Protein AF-H1VEK9-F1 (afdb_monomer_lite)

InterPro domains:
  IPR011009 Protein kinase-like domain superfamily [SSF56112] (51-147)

Sequence (166 aa):
MAPRHLPRFLNLILVPYGRSIRSISTLVGQSGRVYTTGVVLQRHREDHNLSVFKAEADHNQFVVKRVPKPFYNMSVRLAAEFAGSPRLRMHVDCNHDESVLVYPYYKCTLLSLIQNDPEFPTLERKKILRHTGEAIQELHSKGCIHIGMFIQPVVATHDGSLTATS

pLDDT: mean 74.48, std 22.81, range [24.97, 97.0]

Foldseek 3Di:
DDDDDDDDPDDDPDFDDDDFDFDWDWDQWPVRWIWTWTGFRAADPPDRLQTWTWTDTPNFIKIKGADPLVLLVVLVVVCVVCPLPLWWFHFPTADNVRSIGMGGDAPDDPVCVCVVCVVPPPVLVVVQVVSVVVSCVVCVVVVHDDPPDRIDTDDDHPVSDSDPPD

Organism: Colletotrichum higginsianum (strain IMI 349063) (NCBI:txid759273)

Radius of gyration: 17.17 Å; chains: 1; bounding box: 49×36×44 Å

Secondary structure (DSSP, 8-state):
------------------------EEEE-TTS-EEEEEEEEE--SS-GGG-EEEEEETTEEEEEEE--HHHHHHHHHHHHHTTT-SSEE--SEEETTTTEEEEE--S--HHHHHHH-TT--HHHHHHHHHHHHHHHHHHHHTT----SSS-EEP---TTS------

Structure (mmCIF, N/CA/C/O backbone):
data_AF-H1VEK9-F1
#
_entry.id   AF-H1VEK9-F1
#
loop_
_atom_site.group_PDB
_atom_site.id
_atom_site.type_symbol
_atom_site.label_atom_id
_atom_site.label_alt_id
_atom_site.label_comp_id
_atom_site.label_asym_id
_atom_site.label_entity_id
_atom_site.label_seq_id
_atom_site.pdbx_PDB_ins_code
_atom_site.Cartn_x
_atom_site.Cartn_y
_atom_site.Cartn_z
_atom_site.occupancy
_atom_site.B_iso_or_equiv
_atom_site.auth_seq_id
_atom_site.auth_comp_id
_atom_site.auth_asym_id
_atom_site.auth_atom_id
_atom_site.pdbx_PDB_model_num
ATOM 1 N N . MET A 1 1 ? 32.204 -0.341 26.691 1.00 35.66 1 MET A N 1
ATOM 2 C CA . MET A 1 1 ? 30.741 -0.301 26.462 1.00 35.66 1 MET A CA 1
ATOM 3 C C . MET A 1 1 ? 30.423 0.964 25.682 1.00 35.66 1 MET A C 1
ATOM 5 O O . MET A 1 1 ? 30.478 2.040 26.255 1.00 35.66 1 MET A O 1
ATOM 9 N N . ALA A 1 2 ? 30.200 0.851 24.373 1.00 29.78 2 ALA A N 1
ATOM 10 C CA . ALA A 1 2 ? 29.877 1.990 23.511 1.00 29.78 2 ALA A CA 1
ATOM 11 C C . ALA A 1 2 ? 28.352 2.070 23.302 1.00 29.78 2 ALA A C 1
ATOM 13 O O . ALA A 1 2 ? 27.719 1.022 23.126 1.00 29.78 2 ALA A O 1
ATOM 14 N N . PRO A 1 3 ? 27.739 3.266 23.330 1.00 33.50 3 PRO A N 1
ATOM 15 C CA . PRO A 1 3 ? 26.306 3.408 23.128 1.00 33.50 3 PRO A CA 1
ATOM 16 C C . PRO A 1 3 ? 25.971 3.185 21.649 1.00 33.50 3 PRO A C 1
ATOM 18 O O . PRO A 1 3 ? 26.558 3.789 20.754 1.00 33.50 3 PRO A O 1
ATOM 21 N N . ARG A 1 4 ? 25.017 2.288 21.390 1.00 33.84 4 ARG A N 1
ATOM 22 C CA . ARG A 1 4 ? 24.477 2.040 20.051 1.00 33.84 4 ARG A CA 1
ATOM 23 C C . ARG A 1 4 ? 23.644 3.249 19.626 1.00 33.84 4 ARG A C 1
ATOM 25 O O . ARG A 1 4 ? 22.545 3.456 20.134 1.00 33.84 4 ARG A O 1
ATOM 32 N N . HIS A 1 5 ? 24.177 4.043 18.702 1.00 31.77 5 HIS A N 1
ATOM 33 C CA . HIS A 1 5 ? 23.431 5.078 17.997 1.00 31.77 5 HIS A CA 1
ATOM 34 C C . HIS A 1 5 ? 22.315 4.435 17.161 1.00 31.77 5 HIS A C 1
ATOM 36 O O . HIS A 1 5 ? 22.571 3.805 16.139 1.00 31.77 5 HIS A O 1
ATOM 42 N N . LEU A 1 6 ? 21.069 4.607 17.600 1.00 30.72 6 LEU A N 1
ATOM 43 C CA . LEU A 1 6 ? 19.894 4.424 16.752 1.00 30.72 6 LEU A CA 1
ATOM 44 C C . LEU A 1 6 ? 19.812 5.596 15.760 1.00 30.72 6 LEU A C 1
ATOM 46 O O . LEU A 1 6 ? 19.913 6.751 16.191 1.00 30.72 6 LEU A O 1
ATOM 50 N N . PRO A 1 7 ? 19.608 5.351 14.455 1.00 29.83 7 PRO A N 1
ATOM 51 C CA . PRO A 1 7 ? 19.417 6.432 13.506 1.00 29.83 7 PRO A CA 1
ATOM 52 C C . PRO A 1 7 ? 18.054 7.089 13.757 1.00 29.83 7 PRO A C 1
ATOM 54 O O . PRO A 1 7 ? 16.998 6.460 13.674 1.00 29.83 7 PRO A O 1
ATOM 57 N N . ARG A 1 8 ? 18.088 8.384 14.083 1.00 28.88 8 ARG A N 1
ATOM 58 C CA . ARG A 1 8 ? 16.913 9.256 14.144 1.00 28.88 8 ARG A CA 1
ATOM 59 C C . ARG A 1 8 ? 16.393 9.481 12.724 1.00 28.88 8 ARG A C 1
ATOM 61 O O . ARG A 1 8 ? 16.875 10.370 12.034 1.00 28.88 8 ARG A O 1
ATOM 68 N N . PHE A 1 9 ? 15.378 8.734 12.308 1.00 28.38 9 PHE A N 1
ATOM 69 C CA . PHE A 1 9 ? 14.579 9.103 11.139 1.00 28.38 9 PHE A CA 1
ATOM 70 C C . PHE A 1 9 ? 13.346 9.886 11.593 1.00 28.38 9 PHE A C 1
ATOM 72 O O . PHE A 1 9 ? 12.237 9.367 11.673 1.00 28.38 9 PHE A O 1
ATOM 79 N N . LEU A 1 10 ? 13.559 11.169 11.903 1.00 28.67 10 LEU A N 1
ATOM 80 C CA . LEU A 1 10 ? 12.497 12.160 11.758 1.00 28.67 10 LEU A CA 1
ATOM 81 C C . LEU A 1 10 ? 12.205 12.292 10.263 1.00 28.67 10 LEU A C 1
ATOM 83 O O . LEU A 1 10 ? 13.116 12.622 9.511 1.00 28.67 10 LEU A O 1
ATOM 87 N N . ASN A 1 11 ? 10.953 12.131 9.842 1.00 25.83 11 ASN A N 1
ATOM 88 C CA . ASN A 1 11 ? 10.399 13.007 8.814 1.00 25.83 11 ASN A CA 1
ATOM 89 C C . ASN A 1 11 ? 8.876 13.090 8.948 1.00 25.83 11 ASN A C 1
ATOM 91 O O . ASN A 1 11 ? 8.144 12.125 8.742 1.00 25.83 11 ASN A O 1
ATOM 95 N N . LEU A 1 12 ? 8.464 14.299 9.330 1.00 29.39 12 LEU A N 1
ATOM 96 C CA . LEU A 1 12 ? 7.116 14.843 9.335 1.00 29.39 12 LEU A CA 1
ATOM 97 C C . LEU A 1 12 ? 6.371 14.533 8.032 1.00 29.39 12 LEU A C 1
ATOM 99 O O . LEU A 1 12 ? 6.887 14.755 6.936 1.00 29.39 12 LEU A O 1
ATOM 103 N N . ILE A 1 13 ? 5.108 14.137 8.177 1.00 31.69 13 ILE A N 1
ATOM 104 C CA . ILE A 1 13 ? 4.101 14.255 7.127 1.00 31.69 13 ILE A CA 1
ATOM 105 C C . ILE A 1 13 ? 3.765 15.745 7.013 1.00 31.69 13 ILE A C 1
ATOM 107 O O . ILE A 1 13 ? 2.988 16.281 7.797 1.00 31.69 13 ILE A O 1
ATOM 111 N N . LEU A 1 14 ? 4.378 16.415 6.044 1.00 27.08 14 LEU A N 1
ATOM 112 C CA . LEU A 1 14 ? 3.887 17.673 5.500 1.00 27.08 14 LEU A CA 1
ATOM 113 C C . LEU A 1 14 ? 3.965 17.537 3.980 1.00 27.08 14 LEU A C 1
ATOM 115 O O . LEU A 1 14 ? 5.047 17.315 3.438 1.00 27.08 14 LEU A O 1
ATOM 119 N N . VAL A 1 15 ? 2.825 17.614 3.297 1.00 31.42 15 VAL A N 1
ATOM 120 C CA . VAL A 1 15 ? 2.769 17.665 1.831 1.00 31.42 15 VAL A CA 1
ATOM 121 C C . VAL A 1 15 ? 2.664 19.140 1.442 1.00 31.42 15 VAL A C 1
ATOM 123 O O . VAL A 1 15 ? 1.565 19.689 1.508 1.00 31.42 15 VAL A O 1
ATOM 126 N N . PRO A 1 16 ? 3.758 19.828 1.068 1.00 31.55 16 PRO A N 1
ATOM 127 C CA . PRO A 1 16 ? 3.630 21.125 0.430 1.00 31.55 16 PRO A CA 1
ATOM 128 C C . PRO A 1 16 ? 3.226 20.927 -1.036 1.00 31.55 16 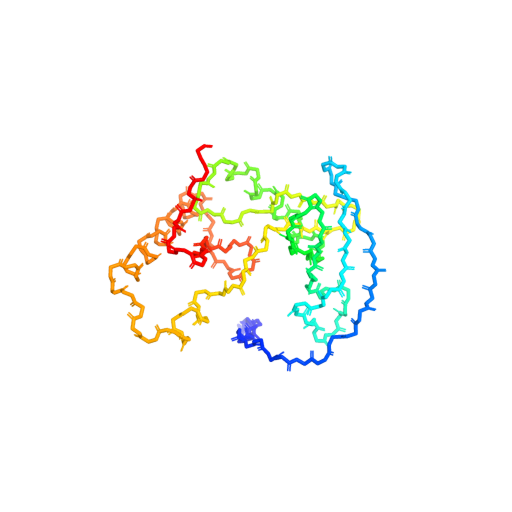PRO A C 1
ATOM 130 O O . PRO A 1 16 ? 3.836 20.152 -1.776 1.00 31.55 16 PRO A O 1
ATOM 133 N N . TYR A 1 17 ? 2.198 21.658 -1.461 1.00 37.75 17 TYR A N 1
ATOM 134 C CA . TYR A 1 17 ? 1.842 21.827 -2.867 1.00 37.75 17 TYR A CA 1
ATOM 135 C C . TYR A 1 17 ? 2.962 22.615 -3.570 1.00 37.75 17 TYR A C 1
ATOM 137 O O . TYR A 1 17 ? 3.122 23.814 -3.355 1.00 37.75 17 TYR A O 1
ATOM 145 N N . GLY A 1 18 ? 3.750 21.941 -4.408 1.00 34.84 18 GLY A N 1
ATOM 146 C CA . GLY A 1 18 ? 4.762 22.548 -5.276 1.00 34.84 18 GLY A CA 1
ATOM 147 C C . GLY A 1 18 ? 4.615 22.040 -6.712 1.00 34.84 18 GLY A C 1
ATOM 148 O O . GLY A 1 18 ? 4.319 20.865 -6.918 1.00 34.84 18 GLY A O 1
ATOM 149 N N . ARG A 1 19 ? 4.787 22.930 -7.704 1.00 39.56 19 ARG A N 1
ATOM 150 C CA . ARG A 1 19 ? 4.629 22.670 -9.154 1.00 39.56 19 ARG A CA 1
ATOM 151 C C . ARG A 1 19 ? 5.227 21.314 -9.577 1.00 39.56 19 ARG A C 1
ATOM 153 O O . ARG A 1 19 ? 6.436 21.104 -9.498 1.00 39.56 19 ARG A O 1
ATOM 160 N N . SER A 1 20 ? 4.366 20.408 -10.050 1.00 46.00 20 SER A N 1
ATOM 161 C CA . SER A 1 20 ? 4.737 19.056 -10.485 1.00 46.00 20 SER A CA 1
ATOM 162 C C . SER A 1 20 ? 5.306 19.073 -11.903 1.00 46.00 20 SER A C 1
ATOM 164 O O . SER A 1 20 ? 4.605 19.423 -12.848 1.00 46.00 20 SER A O 1
ATOM 166 N N . ILE A 1 21 ? 6.552 18.628 -12.065 1.00 48.47 21 ILE A N 1
ATOM 167 C CA . ILE A 1 21 ? 7.097 18.223 -13.366 1.00 48.47 21 ILE A CA 1
ATOM 168 C C . ILE A 1 21 ? 6.461 16.867 -13.694 1.00 48.47 21 ILE A C 1
ATOM 170 O O . ILE A 1 21 ? 6.582 15.932 -12.903 1.00 48.47 21 ILE A O 1
ATOM 174 N N . ARG A 1 22 ? 5.725 16.772 -14.808 1.00 52.09 22 ARG A N 1
ATOM 175 C CA . ARG A 1 22 ? 5.162 15.505 -15.297 1.00 52.09 22 ARG A CA 1
ATOM 176 C C . ARG A 1 22 ? 6.248 14.756 -16.067 1.00 52.09 22 ARG A C 1
ATOM 178 O O . ARG A 1 22 ? 6.600 15.168 -17.164 1.00 52.09 22 ARG A O 1
ATOM 185 N N . SER A 1 23 ? 6.757 13.670 -15.495 1.00 57.75 23 SER A N 1
ATOM 186 C CA . SER A 1 23 ? 7.474 12.635 -16.244 1.00 57.75 23 SER A CA 1
ATOM 187 C C . SER A 1 23 ? 6.536 11.440 -16.339 1.00 57.75 23 SER A C 1
ATOM 189 O O . SER A 1 23 ? 6.089 10.941 -15.305 1.00 57.75 23 SER A O 1
ATOM 191 N N . ILE A 1 24 ? 6.156 11.062 -17.560 1.00 69.50 24 ILE A N 1
ATOM 192 C CA . ILE A 1 24 ? 5.243 9.946 -17.803 1.00 69.50 24 ILE A CA 1
ATOM 193 C C . ILE A 1 24 ? 6.090 8.704 -18.059 1.00 69.50 24 ILE A C 1
ATOM 195 O O . ILE A 1 24 ? 6.839 8.651 -19.029 1.00 69.50 24 ILE A O 1
ATOM 199 N N . SER A 1 25 ? 5.960 7.712 -17.186 1.00 84.75 25 SER A N 1
ATOM 200 C CA . SER A 1 25 ? 6.529 6.373 -17.370 1.00 84.75 25 SER A CA 1
ATOM 201 C C . SER A 1 25 ? 5.469 5.310 -17.122 1.00 84.75 25 SER A C 1
ATOM 203 O O . SER A 1 25 ? 4.482 5.558 -16.427 1.00 84.75 25 SER A O 1
ATOM 205 N N . THR A 1 26 ? 5.664 4.130 -17.698 1.00 91.94 26 THR A N 1
ATOM 206 C CA . THR A 1 26 ? 4.784 2.975 -17.510 1.00 91.94 26 THR A CA 1
ATOM 207 C C . THR A 1 26 ? 5.468 1.918 -16.657 1.00 91.94 26 THR A C 1
ATOM 209 O O . THR A 1 26 ? 6.657 1.665 -16.828 1.00 91.94 26 THR A O 1
ATOM 212 N N . LEU A 1 27 ? 4.706 1.283 -15.773 1.00 93.81 27 LEU A N 1
ATOM 213 C CA . LEU A 1 27 ? 5.121 0.141 -14.963 1.00 93.81 27 LEU A CA 1
ATOM 214 C C . LEU A 1 27 ? 4.153 -1.011 -15.219 1.00 93.81 27 LEU A C 1
ATOM 216 O O . LEU A 1 27 ? 2.944 -0.810 -15.144 1.00 93.81 27 LEU A O 1
ATOM 220 N N . VAL A 1 28 ? 4.666 -2.214 -15.456 1.00 96.62 28 VAL A N 1
ATOM 221 C CA . VAL A 1 28 ? 3.840 -3.428 -15.511 1.00 96.62 28 VAL A CA 1
ATOM 222 C C . VAL A 1 28 ? 3.911 -4.110 -14.151 1.00 96.62 28 VAL A C 1
ATOM 224 O O . VAL A 1 28 ? 5.002 -4.417 -13.670 1.00 96.62 28 VAL A O 1
ATOM 227 N N . GLY A 1 29 ? 2.766 -4.283 -13.497 1.00 96.06 29 GLY A N 1
ATOM 228 C CA . GLY A 1 29 ? 2.679 -5.041 -12.254 1.00 96.06 29 GLY A CA 1
ATOM 229 C C . GLY A 1 29 ? 2.662 -6.549 -12.499 1.00 96.06 29 GLY A C 1
ATOM 230 O O . GLY A 1 29 ? 2.470 -7.017 -13.621 1.00 96.06 29 GLY A O 1
ATOM 231 N N . GLN A 1 30 ? 2.833 -7.327 -11.437 1.00 96.44 30 GLN A N 1
ATOM 232 C CA . GLN A 1 30 ? 2.801 -8.785 -11.455 1.00 96.44 30 GLN A CA 1
ATOM 233 C C . GLN A 1 30 ? 1.422 -9.306 -11.877 1.00 96.44 30 GLN A C 1
ATOM 235 O O . GLN A 1 30 ? 1.331 -10.382 -12.463 1.00 96.44 30 GLN A O 1
ATOM 240 N N . SER A 1 31 ? 0.358 -8.533 -11.644 1.00 95.00 31 SER A N 1
ATOM 241 C CA . SER A 1 31 ? -0.980 -8.832 -12.168 1.00 95.00 31 SER A CA 1
ATOM 242 C C . SER A 1 31 ? -1.100 -8.726 -13.698 1.00 95.00 31 SER A C 1
ATOM 244 O O . SER A 1 31 ? -2.126 -9.104 -14.257 1.00 95.00 31 SER A O 1
ATOM 246 N N . GLY A 1 32 ? -0.089 -8.179 -14.383 1.00 95.94 32 GLY A N 1
ATOM 247 C CA . GLY A 1 32 ? -0.142 -7.808 -15.799 1.00 95.94 32 GLY A CA 1
ATOM 248 C C . GLY A 1 32 ? -0.757 -6.427 -16.051 1.00 95.94 32 GLY A C 1
ATOM 249 O O . GLY A 1 32 ? -0.713 -5.936 -17.179 1.00 95.94 32 GLY A O 1
ATOM 250 N N . ARG A 1 33 ? -1.297 -5.762 -15.018 1.00 97.00 33 ARG A N 1
ATOM 251 C CA . ARG A 1 33 ? -1.829 -4.400 -15.137 1.00 97.00 33 ARG A CA 1
ATOM 252 C C . ARG A 1 33 ? -0.710 -3.409 -15.462 1.00 97.00 33 ARG A C 1
ATOM 254 O O . ARG A 1 33 ? 0.368 -3.443 -14.868 1.00 97.00 33 ARG A O 1
ATOM 261 N N . VAL A 1 34 ? -0.996 -2.485 -16.376 1.00 96.94 34 VAL A N 1
ATOM 262 C CA . VAL A 1 34 ? -0.083 -1.402 -16.758 1.00 96.94 34 VAL A CA 1
ATOM 263 C C . VAL A 1 34 ? -0.472 -0.119 -16.032 1.00 96.94 34 VAL A C 1
ATOM 265 O O . VAL A 1 34 ? -1.589 0.375 -16.168 1.00 96.94 34 VAL A O 1
ATOM 268 N N . TYR A 1 35 ? 0.467 0.440 -15.279 1.00 95.88 35 TYR A N 1
ATOM 269 C CA . TYR A 1 35 ? 0.307 1.660 -14.500 1.00 95.88 35 TYR A CA 1
ATOM 270 C C . TYR A 1 35 ? 1.032 2.818 -15.170 1.00 95.88 35 TYR A C 1
ATOM 272 O O . TYR A 1 35 ? 2.251 2.781 -15.339 1.00 95.88 35 TYR A O 1
ATOM 280 N N . THR A 1 36 ? 0.300 3.881 -15.489 1.00 95.19 36 THR A N 1
ATOM 281 C CA . THR A 1 36 ? 0.888 5.111 -16.030 1.00 95.19 36 THR A CA 1
ATOM 282 C C . THR A 1 36 ? 1.210 6.061 -14.881 1.00 95.19 36 THR A C 1
ATOM 284 O O . THR A 1 36 ? 0.310 6.661 -14.295 1.00 95.19 36 THR A O 1
ATOM 287 N N . THR A 1 37 ? 2.486 6.187 -14.511 1.00 87.12 37 THR A N 1
ATOM 288 C CA . THR A 1 37 ? 2.953 7.124 -13.473 1.00 87.12 37 THR A CA 1
ATOM 289 C C . THR A 1 37 ? 3.069 8.531 -14.051 1.00 87.12 37 THR A C 1
ATOM 291 O O . THR A 1 37 ? 3.606 8.674 -15.146 1.00 87.12 37 THR A O 1
ATOM 294 N N . GLY A 1 38 ? 2.626 9.566 -13.327 1.00 79.00 38 GLY A N 1
ATOM 295 C CA . GLY A 1 38 ? 2.683 10.940 -13.854 1.00 79.00 38 GLY A CA 1
ATOM 296 C C . GLY A 1 38 ? 2.923 12.066 -12.846 1.00 79.00 38 GLY A C 1
ATOM 297 O O . GLY A 1 38 ? 3.515 13.083 -13.208 1.00 79.00 38 GLY A O 1
ATOM 298 N N . VAL A 1 39 ? 2.488 11.926 -11.589 1.00 84.88 39 VAL A N 1
ATOM 299 C CA . VAL A 1 39 ? 2.619 12.987 -10.568 1.00 84.88 39 VAL A CA 1
ATOM 300 C C . VAL A 1 39 ? 3.463 12.487 -9.406 1.00 84.88 39 VAL A C 1
ATOM 302 O O . VAL A 1 39 ? 3.189 11.424 -8.859 1.00 84.88 39 VAL A O 1
ATOM 305 N N . VAL A 1 40 ? 4.465 13.259 -8.987 1.00 87.56 40 VAL A N 1
ATOM 306 C CA . VAL A 1 40 ? 5.250 12.943 -7.785 1.00 87.56 40 VAL A CA 1
ATOM 307 C C . VAL A 1 40 ? 4.452 13.354 -6.548 1.00 87.56 40 VAL A C 1
ATOM 309 O O . VAL A 1 40 ? 4.160 14.534 -6.373 1.00 87.56 40 VAL A O 1
ATOM 312 N N . LEU A 1 41 ? 4.104 12.394 -5.691 1.00 85.06 41 LEU A N 1
ATOM 313 C CA . LEU A 1 41 ? 3.407 12.635 -4.421 1.00 85.06 41 LEU A CA 1
ATOM 314 C C . LEU A 1 41 ? 4.380 13.006 -3.303 1.00 85.06 41 LEU A C 1
ATOM 316 O O . LEU A 1 41 ? 4.076 13.846 -2.462 1.00 85.06 41 LEU A O 1
ATOM 320 N N . GLN A 1 42 ? 5.556 12.381 -3.297 1.00 83.00 42 GLN A N 1
ATOM 321 C CA . GLN A 1 42 ? 6.603 12.655 -2.323 1.00 83.00 42 GLN A CA 1
ATOM 322 C C . GLN A 1 42 ? 7.963 12.462 -2.978 1.00 83.00 42 GLN A C 1
ATOM 324 O O . GLN A 1 42 ? 8.252 11.395 -3.517 1.00 83.00 42 GLN A O 1
ATOM 329 N N . ARG A 1 43 ? 8.816 13.484 -2.902 1.00 84.88 43 ARG A N 1
ATOM 330 C CA . ARG A 1 43 ? 10.210 13.375 -3.334 1.00 84.88 43 ARG A CA 1
ATOM 331 C C . ARG A 1 43 ? 11.039 12.768 -2.218 1.00 84.88 43 ARG A C 1
ATOM 333 O O . ARG A 1 43 ? 10.995 13.243 -1.083 1.00 84.88 43 ARG A O 1
ATOM 340 N N . HIS A 1 44 ? 11.816 11.753 -2.553 1.00 82.81 44 HIS A N 1
ATOM 341 C CA . HIS A 1 44 ? 12.892 11.315 -1.682 1.00 82.81 44 HIS A CA 1
ATOM 342 C C . HIS A 1 44 ? 14.073 12.291 -1.834 1.00 82.81 44 HIS A C 1
ATOM 344 O O . HIS A 1 44 ? 14.364 12.746 -2.943 1.00 82.81 44 HIS A O 1
ATOM 350 N N . ARG A 1 45 ? 14.674 12.699 -0.705 1.00 76.69 45 ARG A N 1
ATOM 351 C CA . ARG A 1 45 ? 15.624 13.830 -0.656 1.00 76.69 45 ARG A CA 1
ATOM 352 C C . ARG A 1 45 ? 16.936 13.548 -1.385 1.00 76.69 45 ARG A C 1
ATOM 354 O O . ARG A 1 45 ? 17.512 14.474 -1.937 1.00 76.69 45 ARG A O 1
ATOM 361 N N . GLU A 1 46 ? 17.384 12.299 -1.356 1.00 83.00 46 GLU A N 1
ATOM 362 C CA . GLU A 1 46 ? 18.707 11.894 -1.843 1.00 83.00 46 GLU A CA 1
ATOM 363 C C . GLU A 1 46 ? 18.579 11.089 -3.138 1.00 83.00 46 GLU A C 1
ATOM 365 O O . GLU A 1 46 ? 19.045 11.510 -4.188 1.00 83.00 46 GLU A O 1
ATOM 370 N N . ASP A 1 47 ? 17.873 9.960 -3.084 1.00 81.56 47 ASP A N 1
ATOM 371 C CA . ASP A 1 47 ? 17.603 9.126 -4.256 1.00 81.56 47 ASP A CA 1
ATOM 372 C C . ASP A 1 47 ? 16.216 9.389 -4.863 1.00 81.56 47 ASP A C 1
ATOM 374 O O . ASP A 1 47 ? 15.202 8.942 -4.329 1.00 81.56 47 ASP A O 1
ATOM 378 N N . HIS A 1 48 ? 16.152 10.075 -6.005 1.00 80.06 48 HIS A N 1
ATOM 379 C CA . HIS A 1 48 ? 14.888 10.347 -6.692 1.00 80.06 48 HIS A CA 1
ATOM 380 C C . HIS A 1 48 ? 14.154 9.091 -7.179 1.00 80.06 48 HIS A C 1
ATOM 382 O O . HIS A 1 48 ? 12.926 9.149 -7.306 1.00 80.06 48 HIS A O 1
ATOM 388 N N . ASN A 1 49 ? 14.843 7.962 -7.379 1.00 81.19 49 ASN A N 1
ATOM 389 C CA . ASN A 1 49 ? 14.211 6.704 -7.781 1.00 81.19 49 ASN A CA 1
ATOM 390 C C . ASN A 1 49 ? 13.321 6.129 -6.675 1.00 81.19 49 ASN A C 1
ATOM 392 O O . ASN A 1 49 ? 12.366 5.422 -6.985 1.00 81.19 49 ASN A O 1
ATOM 396 N N . LEU A 1 50 ? 13.578 6.484 -5.411 1.00 84.94 50 LEU A N 1
ATOM 397 C CA . LEU A 1 50 ? 12.772 6.101 -4.244 1.00 84.94 50 LEU A CA 1
ATOM 398 C C . LEU A 1 50 ? 11.624 7.080 -3.951 1.00 84.94 50 LEU A C 1
ATOM 400 O O . LEU A 1 50 ? 10.978 7.002 -2.902 1.00 84.94 50 LEU A O 1
ATOM 404 N N . SER A 1 51 ? 11.366 8.026 -4.857 1.00 86.88 51 SER A N 1
ATOM 405 C CA . SER A 1 51 ? 10.207 8.911 -4.751 1.00 86.88 51 SER A CA 1
ATOM 406 C C . SER A 1 51 ? 8.898 8.128 -4.884 1.00 86.88 51 SER A C 1
ATOM 408 O O . SER A 1 51 ? 8.834 7.046 -5.469 1.00 86.88 51 SER A O 1
ATOM 410 N N . VAL A 1 52 ? 7.830 8.695 -4.332 1.00 88.94 52 VAL A N 1
ATOM 411 C CA . VAL A 1 52 ? 6.483 8.130 -4.393 1.00 88.94 52 VAL A CA 1
ATOM 412 C C . VAL A 1 52 ? 5.711 8.828 -5.498 1.00 88.94 52 VAL A C 1
ATOM 414 O O . VAL A 1 52 ? 5.631 10.060 -5.524 1.00 88.94 52 VAL A O 1
ATOM 417 N N . PHE A 1 53 ? 5.104 8.045 -6.380 1.00 90.81 53 PHE A N 1
ATOM 418 C CA . PHE A 1 53 ? 4.388 8.543 -7.546 1.00 90.81 53 PHE A CA 1
ATOM 419 C C . PHE A 1 53 ? 2.910 8.183 -7.469 1.00 90.81 53 PHE A C 1
ATOM 421 O O . PHE A 1 53 ? 2.527 7.138 -6.947 1.00 90.81 53 PHE A O 1
ATOM 428 N N . LYS A 1 54 ? 2.074 9.049 -8.028 1.00 92.31 54 LYS A N 1
ATOM 429 C CA . LYS A 1 54 ? 0.701 8.735 -8.388 1.00 92.31 54 LYS A CA 1
ATOM 430 C C . LYS A 1 54 ? 0.692 8.117 -9.779 1.00 92.31 54 LYS A C 1
ATOM 432 O O . LYS A 1 54 ? 1.345 8.641 -10.691 1.00 92.31 54 LYS A O 1
ATOM 437 N N . ALA A 1 55 ? -0.071 7.045 -9.927 1.00 94.06 55 ALA A N 1
ATOM 438 C CA . ALA A 1 55 ? -0.295 6.372 -11.193 1.00 94.06 55 ALA A CA 1
ATOM 439 C C . ALA A 1 55 ? -1.783 6.150 -11.459 1.00 94.06 55 ALA A C 1
ATOM 441 O O . ALA A 1 55 ? -2.602 6.209 -10.540 1.00 94.06 55 ALA A O 1
ATOM 442 N N . GLU A 1 56 ? -2.111 5.882 -12.716 1.00 95.81 56 GLU A N 1
ATOM 443 C CA . GLU A 1 56 ? -3.463 5.560 -13.168 1.00 95.81 56 GLU A CA 1
ATOM 444 C C . GLU A 1 56 ? -3.456 4.249 -13.957 1.00 95.81 56 GLU A C 1
ATOM 446 O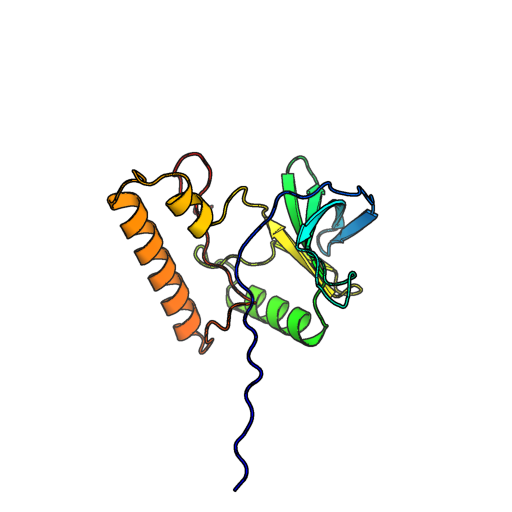 O . GLU A 1 56 ? -2.518 3.981 -14.715 1.00 95.81 56 GLU A O 1
ATOM 451 N N . ALA A 1 57 ? -4.483 3.429 -13.742 1.00 95.81 57 ALA A N 1
ATOM 452 C CA . ALA A 1 57 ? -4.747 2.194 -14.476 1.00 95.81 57 ALA A CA 1
ATOM 453 C C . ALA A 1 57 ? -6.234 1.840 -14.337 1.00 95.81 57 ALA A C 1
ATOM 455 O O . ALA A 1 57 ? -6.798 2.031 -13.262 1.00 95.81 57 ALA A O 1
ATOM 456 N N . ASP A 1 58 ? -6.880 1.345 -15.394 1.00 93.12 58 ASP A N 1
ATOM 457 C CA . ASP A 1 58 ? -8.297 0.936 -15.374 1.00 93.12 58 ASP A CA 1
ATOM 458 C C . ASP A 1 58 ? -9.237 1.994 -14.754 1.00 93.12 58 ASP A C 1
ATOM 460 O O . ASP A 1 58 ? -10.088 1.680 -13.924 1.00 93.12 58 ASP A O 1
ATOM 464 N N . HIS A 1 59 ? -9.025 3.276 -15.084 1.00 91.88 59 HIS A N 1
ATOM 465 C CA . HIS A 1 59 ? -9.736 4.439 -14.515 1.00 91.88 59 HIS A CA 1
ATOM 466 C C . HIS A 1 59 ? -9.610 4.627 -12.990 1.00 91.88 59 HIS A C 1
ATOM 468 O O . HIS A 1 59 ? -10.246 5.509 -12.413 1.00 91.88 59 HIS A O 1
ATOM 474 N N . ASN A 1 60 ? -8.750 3.849 -12.337 1.00 94.00 60 ASN A N 1
ATOM 475 C CA . ASN A 1 60 ? -8.459 3.921 -10.915 1.00 94.00 60 ASN A CA 1
ATOM 476 C C . ASN A 1 60 ? -7.101 4.581 -10.661 1.00 94.00 60 ASN A C 1
ATOM 478 O O . ASN A 1 60 ? -6.199 4.572 -11.502 1.00 94.00 60 ASN A O 1
ATOM 482 N N . GLN A 1 61 ? -6.953 5.159 -9.468 1.00 93.56 61 GLN A N 1
ATOM 483 C CA . GLN A 1 61 ? -5.735 5.849 -9.052 1.00 93.56 61 GLN A CA 1
ATOM 484 C C . GLN A 1 61 ? -4.953 5.012 -8.043 1.00 93.56 61 GLN A C 1
ATOM 486 O O . GLN A 1 61 ? -5.513 4.431 -7.111 1.00 93.56 61 GLN A O 1
ATOM 491 N N . PHE A 1 62 ? -3.635 5.012 -8.203 1.00 94.12 62 PHE A N 1
ATOM 492 C CA . PHE A 1 62 ? -2.713 4.206 -7.417 1.00 94.12 62 PHE A CA 1
ATOM 493 C C . PHE A 1 62 ? -1.524 5.026 -6.926 1.00 94.12 62 PHE A C 1
ATOM 495 O O . PHE A 1 62 ? -1.194 6.091 -7.454 1.00 94.12 62 PHE A O 1
ATOM 502 N N . VAL A 1 63 ? -0.870 4.497 -5.900 1.00 92.69 63 VAL A N 1
ATOM 503 C CA . VAL A 1 63 ? 0.431 4.939 -5.415 1.00 92.69 63 VAL A CA 1
ATOM 504 C C . VAL A 1 63 ? 1.462 3.906 -5.833 1.00 92.69 63 VAL A C 1
ATOM 506 O O . VAL A 1 63 ? 1.343 2.740 -5.469 1.00 92.69 63 VAL A O 1
ATOM 509 N N . VAL A 1 64 ? 2.484 4.352 -6.549 1.00 92.94 64 VAL A N 1
ATOM 510 C CA . VAL A 1 64 ? 3.638 3.552 -6.951 1.00 92.94 64 VAL A CA 1
ATOM 511 C C . VAL A 1 64 ? 4.821 3.958 -6.084 1.00 92.94 64 VAL A C 1
ATOM 513 O O . VAL A 1 64 ? 5.194 5.134 -6.031 1.00 92.94 64 VAL A O 1
ATOM 516 N N . LYS A 1 65 ? 5.402 2.981 -5.387 1.00 91.56 65 LYS A N 1
ATOM 517 C CA . LYS A 1 65 ? 6.538 3.188 -4.489 1.00 91.56 65 LYS A CA 1
ATOM 518 C C . LYS A 1 65 ? 7.636 2.177 -4.797 1.00 91.56 65 LYS A C 1
ATOM 520 O O . LYS A 1 65 ? 7.457 0.983 -4.562 1.00 91.56 65 LYS A O 1
ATOM 525 N N . ARG A 1 66 ? 8.783 2.663 -5.270 1.00 91.56 66 ARG A N 1
ATOM 526 C CA . ARG A 1 66 ? 10.026 1.880 -5.301 1.00 91.56 66 ARG A CA 1
ATOM 527 C C . ARG A 1 66 ? 10.629 1.841 -3.907 1.00 91.56 66 ARG A C 1
ATOM 529 O O . ARG A 1 66 ? 10.627 2.847 -3.195 1.00 91.56 66 ARG A O 1
ATOM 536 N N . VAL A 1 67 ? 11.122 0.677 -3.506 1.00 88.19 67 VAL A N 1
ATOM 537 C CA . VAL A 1 67 ? 11.778 0.485 -2.211 1.00 88.19 67 VAL A CA 1
ATOM 538 C C . VAL A 1 67 ? 13.036 -0.367 -2.377 1.00 88.19 67 VAL A C 1
ATOM 540 O O . VAL A 1 67 ? 13.087 -1.209 -3.271 1.00 88.19 67 VAL A O 1
ATOM 543 N N . PRO A 1 68 ? 14.045 -0.213 -1.504 1.00 89.38 68 PRO A N 1
ATOM 544 C CA . PRO A 1 68 ? 15.176 -1.135 -1.479 1.00 89.38 68 PRO A CA 1
ATOM 545 C C . PRO A 1 68 ? 14.728 -2.599 -1.337 1.00 89.38 68 PRO A C 1
ATOM 547 O O . PRO A 1 68 ? 13.783 -2.901 -0.601 1.00 89.38 68 PRO A O 1
ATOM 550 N N . LYS A 1 69 ? 15.442 -3.523 -1.994 1.00 90.06 69 LYS A N 1
ATOM 551 C CA . LYS A 1 69 ? 15.063 -4.947 -2.085 1.00 90.06 69 LYS A CA 1
ATOM 552 C C . LYS A 1 69 ? 14.738 -5.621 -0.738 1.00 90.06 69 LYS A C 1
ATOM 554 O O . LYS A 1 69 ? 13.747 -6.350 -0.688 1.00 90.06 69 LYS A O 1
ATOM 559 N N . PRO A 1 70 ? 15.469 -5.379 0.373 1.00 88.88 70 PRO A N 1
ATOM 560 C CA . PRO A 1 70 ? 15.107 -5.968 1.666 1.00 88.88 70 PRO A CA 1
ATOM 561 C C . PRO A 1 70 ? 13.703 -5.565 2.138 1.00 88.88 70 PRO A C 1
ATOM 563 O O . PRO A 1 70 ? 12.958 -6.393 2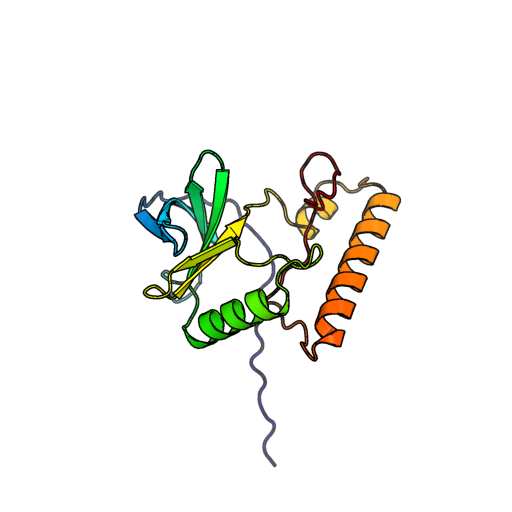.662 1.00 88.88 70 PRO A O 1
ATOM 566 N N . PHE A 1 71 ? 13.311 -4.312 1.897 1.00 86.31 71 PHE A N 1
ATOM 567 C CA . PHE A 1 71 ? 11.988 -3.796 2.245 1.00 86.31 71 PHE A CA 1
ATOM 568 C C . PHE A 1 71 ? 10.898 -4.314 1.312 1.00 86.31 71 PHE A C 1
ATOM 570 O O . PHE A 1 71 ? 9.794 -4.604 1.775 1.00 86.31 71 PHE A O 1
ATOM 577 N N . TYR A 1 72 ? 11.211 -4.478 0.024 1.00 90.19 72 TYR A N 1
ATOM 578 C CA . TYR A 1 72 ? 10.321 -5.134 -0.931 1.00 90.19 72 TYR A CA 1
ATOM 579 C C . TYR A 1 72 ? 10.001 -6.562 -0.476 1.00 90.19 72 TYR A C 1
ATOM 581 O O . TYR A 1 72 ? 8.839 -6.898 -0.259 1.00 90.19 72 TYR A O 1
ATOM 589 N N . ASN A 1 73 ? 11.038 -7.372 -0.234 1.00 91.06 73 ASN A N 1
ATOM 590 C CA . ASN A 1 73 ? 10.891 -8.767 0.182 1.00 91.06 73 ASN A CA 1
ATOM 591 C C . ASN A 1 73 ? 10.099 -8.886 1.492 1.00 91.06 73 ASN A C 1
ATOM 593 O O . ASN A 1 73 ? 9.234 -9.751 1.615 1.00 91.06 73 ASN A O 1
ATOM 597 N N . MET A 1 74 ? 10.363 -8.001 2.460 1.00 87.06 74 MET A N 1
ATOM 598 C CA . MET A 1 74 ? 9.598 -7.953 3.707 1.00 87.06 74 MET A CA 1
ATOM 599 C C . MET A 1 74 ? 8.120 -7.632 3.453 1.00 87.06 74 MET A C 1
ATOM 601 O O . MET A 1 74 ? 7.248 -8.308 3.986 1.00 87.06 74 MET A O 1
ATOM 605 N N . SER A 1 75 ? 7.833 -6.637 2.613 1.00 87.56 75 SER A N 1
ATOM 606 C CA . SER A 1 75 ? 6.460 -6.208 2.321 1.00 87.56 75 SER A CA 1
ATOM 607 C C . SER A 1 75 ? 5.657 -7.291 1.601 1.00 87.56 75 SER A C 1
ATOM 609 O O . SER A 1 75 ? 4.496 -7.501 1.938 1.00 87.56 75 SER A O 1
ATOM 611 N N . VAL A 1 76 ? 6.270 -8.009 0.653 1.00 91.44 76 VAL A N 1
ATOM 612 C CA . VAL A 1 76 ? 5.648 -9.158 -0.031 1.00 91.44 76 VAL A CA 1
ATOM 613 C C . VAL A 1 76 ? 5.328 -10.282 0.956 1.00 91.44 76 VAL A C 1
ATOM 615 O O . VAL A 1 76 ? 4.217 -10.804 0.947 1.00 91.44 76 VAL A O 1
ATOM 618 N N . ARG A 1 77 ? 6.260 -10.616 1.861 1.00 90.06 77 ARG A N 1
ATOM 619 C CA . ARG A 1 77 ? 6.022 -11.626 2.907 1.00 90.06 77 ARG A CA 1
ATOM 620 C C . ARG A 1 77 ? 4.869 -11.238 3.833 1.00 90.06 77 ARG A C 1
ATOM 622 O O . ARG A 1 77 ? 4.007 -12.068 4.096 1.00 90.06 77 ARG A O 1
ATOM 629 N N . LEU A 1 78 ? 4.833 -9.982 4.282 1.00 86.31 78 LEU A N 1
ATOM 630 C CA . LEU A 1 78 ? 3.759 -9.477 5.140 1.00 86.31 78 LEU A CA 1
ATOM 631 C C . LEU A 1 78 ? 2.406 -9.498 4.419 1.00 86.31 78 LEU A C 1
ATOM 633 O O . LEU A 1 78 ? 1.414 -9.915 5.002 1.00 86.31 78 LEU A O 1
ATOM 637 N N . ALA A 1 79 ? 2.347 -9.110 3.144 1.00 88.75 79 ALA A N 1
ATOM 638 C CA . ALA A 1 79 ? 1.093 -9.167 2.394 1.00 88.75 79 ALA A CA 1
ATOM 639 C C . ALA A 1 79 ? 0.539 -10.596 2.277 1.00 88.75 79 ALA A C 1
ATOM 641 O O . ALA A 1 79 ? -0.671 -10.776 2.356 1.00 88.75 79 ALA A O 1
ATOM 642 N N . ALA A 1 80 ? 1.408 -11.605 2.151 1.00 89.94 80 ALA A N 1
ATOM 643 C CA . ALA A 1 80 ? 0.990 -13.005 2.182 1.00 89.94 80 ALA A CA 1
ATOM 644 C C . ALA A 1 80 ? 0.505 -1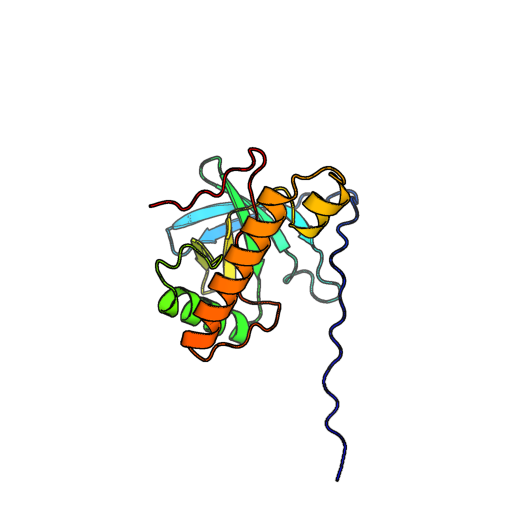3.441 3.578 1.00 89.94 80 ALA A C 1
ATOM 646 O O . ALA A 1 80 ? -0.504 -14.129 3.694 1.00 89.94 80 ALA A O 1
ATOM 647 N N . GLU A 1 81 ? 1.195 -13.024 4.641 1.00 88.00 81 GLU A N 1
ATOM 648 C CA . GLU A 1 81 ? 0.846 -13.377 6.024 1.00 88.00 81 GLU A CA 1
ATOM 649 C C . GLU A 1 81 ? -0.489 -12.774 6.490 1.00 88.00 81 GLU A C 1
ATOM 651 O O . GLU A 1 81 ? -1.222 -13.396 7.260 1.00 88.00 81 GLU A O 1
ATOM 656 N N . PHE A 1 82 ? -0.813 -11.580 5.997 1.00 86.62 82 PHE A N 1
ATOM 657 C CA . PHE A 1 82 ? -2.047 -10.854 6.297 1.00 86.62 82 PHE A CA 1
ATOM 658 C C . PHE A 1 82 ? -3.024 -10.842 5.114 1.00 86.62 82 PHE A C 1
ATOM 660 O O . PHE A 1 82 ? -3.863 -9.942 5.008 1.00 86.62 82 PHE A O 1
ATOM 667 N N . ALA A 1 83 ? -2.917 -11.812 4.204 1.00 86.25 83 ALA A N 1
ATOM 668 C CA . ALA A 1 83 ? -3.844 -11.934 3.088 1.00 86.25 83 ALA A CA 1
ATOM 669 C C . ALA A 1 83 ? -5.289 -12.024 3.612 1.00 86.25 83 ALA A C 1
ATOM 671 O O . ALA A 1 83 ? -5.595 -12.827 4.491 1.00 86.25 83 ALA A O 1
ATOM 672 N N . GLY A 1 84 ? -6.172 -11.167 3.093 1.00 83.06 84 GLY A N 1
ATOM 673 C CA . GLY A 1 84 ? -7.572 -11.087 3.527 1.00 83.06 84 GLY A CA 1
ATOM 674 C C . GLY A 1 84 ? -7.823 -10.242 4.781 1.00 83.06 84 GLY A C 1
ATOM 675 O O . GLY A 1 84 ? -8.971 -10.127 5.202 1.00 83.06 84 GLY A O 1
ATOM 676 N N . SER A 1 85 ? -6.800 -9.616 5.373 1.00 84.12 85 SER A N 1
ATOM 677 C CA . SER A 1 85 ? -7.016 -8.649 6.453 1.00 84.12 85 SER A CA 1
ATOM 678 C C . SER A 1 85 ? -7.780 -7.421 5.938 1.00 84.12 85 SER A C 1
ATOM 680 O O . SER A 1 85 ? -7.263 -6.710 5.072 1.00 84.12 85 SER A O 1
ATOM 682 N N . PRO A 1 86 ? -8.960 -7.084 6.494 1.00 82.62 86 PRO A N 1
ATOM 683 C CA . PRO A 1 86 ? -9.682 -5.874 6.106 1.00 82.62 86 PRO A CA 1
ATOM 684 C C . PRO A 1 86 ? -9.120 -4.614 6.787 1.00 82.62 86 PRO A C 1
ATOM 686 O O . PRO A 1 86 ? -9.564 -3.503 6.506 1.00 82.62 86 PRO A O 1
ATOM 689 N N . ARG A 1 87 ? -8.178 -4.770 7.730 1.00 82.88 87 ARG A N 1
ATOM 690 C CA . ARG A 1 87 ? -7.716 -3.689 8.617 1.00 82.88 87 ARG A CA 1
ATOM 691 C C . ARG A 1 87 ? -6.386 -3.081 8.187 1.00 82.88 87 ARG A C 1
ATOM 693 O O . ARG A 1 87 ? -6.078 -1.944 8.554 1.00 82.88 87 ARG A O 1
ATOM 700 N N . LEU A 1 88 ? -5.593 -3.830 7.425 1.00 82.56 88 LEU A N 1
ATOM 701 C CA . LEU A 1 88 ? -4.240 -3.453 7.037 1.00 82.56 88 LEU A CA 1
ATOM 702 C C . LEU A 1 88 ? -4.201 -3.081 5.559 1.00 82.56 88 LEU A C 1
ATOM 704 O O . LEU A 1 88 ? -4.626 -3.840 4.692 1.00 82.56 88 LEU A O 1
ATOM 708 N N . ARG A 1 89 ? -3.640 -1.911 5.248 1.00 83.56 89 ARG A N 1
ATOM 709 C CA . ARG A 1 89 ? -3.421 -1.514 3.859 1.00 83.56 89 ARG A CA 1
ATOM 710 C C . ARG A 1 89 ? -2.213 -2.257 3.294 1.00 83.56 89 ARG A C 1
ATOM 712 O O . ARG A 1 89 ? -1.072 -1.843 3.508 1.00 83.56 89 ARG A O 1
ATOM 719 N N . MET A 1 90 ? -2.482 -3.308 2.531 1.00 86.06 90 MET A N 1
ATOM 720 C CA . MET A 1 90 ? -1.475 -4.018 1.745 1.00 86.06 90 MET A CA 1
ATOM 721 C C . MET A 1 90 ? -1.347 -3.437 0.336 1.00 86.06 90 MET A C 1
ATOM 723 O O . MET A 1 90 ? -2.200 -2.677 -0.134 1.00 86.06 90 MET A O 1
ATOM 727 N N . HIS A 1 91 ? -0.231 -3.750 -0.322 1.00 90.81 91 HIS A N 1
ATOM 728 C CA . HIS A 1 91 ? -0.096 -3.475 -1.746 1.00 90.81 91 HIS A CA 1
ATOM 729 C C . HIS A 1 91 ? -1.047 -4.403 -2.511 1.00 90.81 91 HI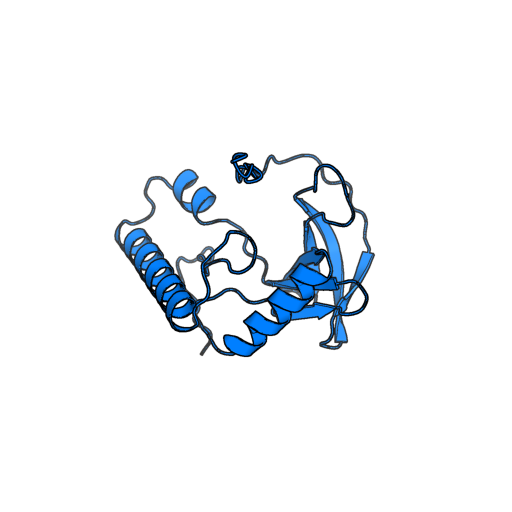S A C 1
ATOM 731 O O . HIS A 1 91 ? -1.234 -5.554 -2.128 1.00 90.81 91 HIS A O 1
ATOM 737 N N . VAL A 1 92 ? -1.668 -3.880 -3.564 1.00 92.62 92 VAL A N 1
ATOM 738 C CA . VAL A 1 92 ? -2.606 -4.618 -4.429 1.00 92.62 92 VAL A CA 1
ATOM 739 C C . VAL A 1 92 ? -1.921 -5.206 -5.656 1.00 92.62 92 VAL A C 1
ATOM 741 O O . VAL A 1 92 ? -2.505 -6.029 -6.348 1.00 92.62 92 VAL A O 1
ATOM 744 N N . ASP A 1 93 ? -0.699 -4.757 -5.932 1.00 95.62 93 ASP A N 1
ATOM 745 C CA . ASP A 1 93 ? 0.168 -5.289 -6.974 1.00 95.62 93 ASP A CA 1
ATOM 746 C C . ASP A 1 93 ? 1.627 -4.944 -6.643 1.00 95.62 93 ASP A C 1
ATOM 748 O O . ASP A 1 93 ? 1.914 -4.121 -5.761 1.00 95.62 93 ASP A O 1
ATOM 752 N N . CYS A 1 94 ? 2.562 -5.562 -7.344 1.00 95.81 94 CYS A N 1
ATOM 753 C CA . CYS A 1 94 ? 3.990 -5.348 -7.172 1.00 95.81 94 CYS A CA 1
ATOM 754 C C . CYS A 1 94 ? 4.746 -5.600 -8.482 1.00 95.81 94 CYS A C 1
ATOM 756 O O . CYS A 1 94 ? 4.210 -6.181 -9.412 1.00 95.81 94 CYS A O 1
ATOM 758 N N . ASN A 1 95 ? 5.996 -5.155 -8.579 1.00 96.12 95 ASN A N 1
ATOM 759 C CA . ASN A 1 95 ? 6.907 -5.555 -9.652 1.00 96.12 95 ASN A CA 1
ATOM 760 C C . ASN A 1 95 ? 8.215 -6.019 -9.008 1.00 96.12 95 ASN A C 1
ATOM 762 O O . ASN A 1 95 ? 8.879 -5.254 -8.299 1.00 96.12 95 ASN A O 1
ATOM 766 N N . HIS A 1 96 ? 8.551 -7.289 -9.233 1.00 93.94 96 HIS A N 1
ATOM 767 C CA . HIS A 1 96 ? 9.697 -7.928 -8.599 1.00 93.94 96 HIS A CA 1
ATOM 768 C C . HIS A 1 96 ? 11.032 -7.369 -9.090 1.00 93.94 96 HIS A C 1
ATOM 770 O O . HIS A 1 96 ? 11.936 -7.152 -8.273 1.00 93.94 96 HIS A O 1
ATOM 776 N N . ASP A 1 97 ? 11.144 -7.140 -10.394 1.00 93.31 97 ASP A N 1
ATOM 777 C CA . ASP A 1 97 ? 12.385 -6.750 -11.061 1.00 93.31 97 ASP A CA 1
ATOM 778 C C . ASP A 1 97 ? 12.809 -5.346 -10.624 1.00 93.31 97 ASP A C 1
ATOM 780 O O . ASP A 1 97 ? 13.962 -5.111 -10.268 1.00 93.31 97 ASP A O 1
ATOM 784 N N . GLU A 1 98 ? 11.841 -4.437 -10.519 1.00 92.19 98 GLU A N 1
ATOM 785 C CA . GLU A 1 98 ? 12.059 -3.046 -10.125 1.00 92.19 98 GLU A CA 1
ATOM 786 C C . GLU A 1 98 ? 11.885 -2.790 -8.617 1.00 92.19 98 GLU A C 1
ATOM 788 O O . GLU A 1 98 ? 12.052 -1.659 -8.157 1.00 92.19 98 GLU A O 1
ATOM 793 N N . SER A 1 99 ? 11.553 -3.817 -7.822 1.00 94.38 99 SER A N 1
ATOM 794 C CA . SER A 1 99 ? 11.258 -3.695 -6.380 1.00 94.38 99 SER A CA 1
ATOM 795 C C . SER A 1 99 ? 10.191 -2.633 -6.072 1.00 94.38 99 SER A C 1
ATOM 797 O O . SER A 1 99 ? 10.347 -1.779 -5.190 1.00 94.38 99 SER A O 1
ATOM 799 N N . VAL A 1 100 ? 9.088 -2.682 -6.820 1.00 94.56 100 VAL A N 1
ATOM 800 C CA . VAL A 1 100 ? 7.984 -1.720 -6.727 1.00 94.56 100 VAL A CA 1
ATOM 801 C C . VAL A 1 100 ? 6.791 -2.325 -6.007 1.00 94.56 100 VAL A C 1
ATOM 803 O O . VAL A 1 100 ? 6.387 -3.448 -6.289 1.00 94.56 100 VAL A O 1
ATOM 806 N N . LEU A 1 101 ? 6.167 -1.539 -5.136 1.00 94.50 101 LEU A N 1
ATOM 807 C CA . LEU A 1 101 ? 4.898 -1.858 -4.489 1.00 94.50 101 LEU A CA 1
ATOM 808 C C . LEU A 1 101 ? 3.825 -0.869 -4.954 1.00 94.50 101 LEU A C 1
ATOM 810 O O . LEU A 1 101 ? 4.068 0.345 -4.992 1.00 94.50 101 LEU A O 1
ATOM 814 N N . VAL A 1 102 ? 2.640 -1.382 -5.283 1.00 94.75 102 VAL A N 1
ATOM 815 C CA . VAL A 1 102 ? 1.504 -0.586 -5.755 1.00 94.75 102 VAL A CA 1
ATOM 816 C C . VAL A 1 102 ? 0.370 -0.632 -4.741 1.00 94.75 102 VAL A C 1
ATOM 818 O O . VAL A 1 102 ? -0.108 -1.699 -4.372 1.00 94.75 102 VAL A O 1
ATOM 821 N N . TYR A 1 103 ? -0.106 0.532 -4.309 1.00 92.81 103 TYR A N 1
ATOM 822 C CA . TYR A 1 103 ? -1.192 0.657 -3.335 1.00 92.81 103 TYR A CA 1
ATOM 823 C C . TYR A 1 103 ? -2.380 1.421 -3.932 1.00 92.81 103 TYR A C 1
ATOM 825 O O . TYR A 1 103 ? -2.167 2.302 -4.767 1.00 92.81 103 TYR A O 1
ATOM 833 N N . PRO A 1 104 ? -3.618 1.186 -3.462 1.00 91.19 104 PRO A N 1
ATOM 834 C CA . PRO A 1 104 ? -4.751 2.057 -3.774 1.00 91.19 104 PRO A CA 1
ATOM 835 C C . PRO A 1 104 ? -4.437 3.502 -3.377 1.00 91.19 104 PRO A C 1
ATOM 837 O O . PRO A 1 104 ? -3.823 3.722 -2.330 1.00 91.19 104 PRO A O 1
ATOM 840 N N . TYR A 1 105 ? -4.817 4.491 -4.184 1.00 89.44 105 TYR A N 1
ATOM 841 C CA . TYR A 1 105 ? -4.635 5.900 -3.830 1.00 89.44 105 TYR A CA 1
ATOM 842 C C . TYR A 1 105 ? -5.784 6.410 -2.953 1.00 89.44 105 TYR A C 1
ATOM 844 O O . TYR A 1 105 ? -6.950 6.278 -3.309 1.00 89.44 105 TYR A O 1
ATOM 852 N N . TYR A 1 106 ? -5.441 7.071 -1.845 1.00 84.81 106 TYR A N 1
ATOM 853 C CA . TYR A 1 106 ? -6.385 7.819 -1.013 1.00 84.81 106 TYR A CA 1
ATOM 854 C C . TYR A 1 106 ? -6.090 9.313 -1.139 1.00 84.81 106 TYR A C 1
ATOM 856 O O . TYR A 1 106 ? -4.928 9.723 -1.149 1.00 84.81 106 TYR A O 1
ATOM 864 N N . LYS A 1 107 ? -7.144 10.130 -1.245 1.00 80.94 107 LYS A N 1
ATOM 865 C CA . LYS A 1 107 ? -7.025 11.581 -1.472 1.00 80.94 107 LYS A CA 1
ATOM 866 C C . LYS A 1 107 ? -6.418 12.325 -0.282 1.00 80.94 107 LYS A C 1
ATOM 868 O O . LYS A 1 107 ? -5.740 13.328 -0.482 1.00 80.94 107 LYS A O 1
ATOM 873 N N . CYS A 1 108 ? -6.669 11.853 0.935 1.00 75.69 108 CYS A N 1
ATOM 874 C CA . CYS A 1 108 ? -6.232 12.497 2.165 1.00 75.69 108 CYS A CA 1
ATOM 875 C C . CYS A 1 108 ? -5.641 11.481 3.151 1.00 75.69 108 CYS A C 1
ATOM 877 O O . CYS A 1 108 ? -5.873 10.277 3.076 1.00 75.69 108 CYS A O 1
ATOM 879 N N . THR A 1 109 ? -4.836 11.997 4.073 1.00 76.88 109 THR A N 1
ATOM 880 C CA . THR A 1 109 ? -4.359 11.278 5.261 1.00 76.88 109 THR A CA 1
ATOM 881 C C . THR A 1 109 ? -5.274 11.571 6.450 1.00 76.88 109 THR A C 1
ATOM 883 O O . THR A 1 109 ? -5.959 12.597 6.458 1.00 76.88 109 THR A O 1
ATOM 886 N N . LEU A 1 110 ? -5.225 10.738 7.495 1.00 77.12 110 LEU A N 1
ATOM 887 C CA . LEU A 1 110 ? -5.975 10.987 8.736 1.00 77.12 110 LEU A CA 1
ATOM 888 C C . LEU A 1 110 ? -5.634 12.349 9.343 1.00 77.12 110 LEU A C 1
ATOM 890 O O . LEU A 1 110 ? -6.522 13.086 9.758 1.00 77.12 110 LEU A O 1
ATOM 894 N N . LEU A 1 111 ? -4.345 12.694 9.351 1.00 76.31 111 LEU A N 1
ATOM 895 C CA . LEU A 1 111 ? -3.881 13.975 9.867 1.00 76.31 111 LEU A CA 1
ATOM 896 C C . LEU A 1 111 ? -4.496 15.137 9.082 1.00 76.31 111 LEU A C 1
ATOM 898 O O . LEU A 1 111 ? -5.063 16.039 9.687 1.00 76.31 111 LEU A O 1
ATOM 902 N N . SER A 1 112 ? -4.450 15.082 7.747 1.00 77.19 112 SER A N 1
ATOM 903 C CA . SER A 1 112 ? -5.059 16.127 6.915 1.00 77.19 112 SER A CA 1
ATOM 904 C C . SER A 1 112 ? -6.581 16.179 7.045 1.00 77.19 112 SER A C 1
ATOM 906 O O . SER A 1 112 ? -7.146 17.257 6.938 1.00 77.19 112 SER A O 1
ATOM 908 N N . LEU A 1 113 ? -7.247 15.045 7.290 1.00 80.50 113 LEU A N 1
ATOM 909 C CA . LEU A 1 113 ? -8.692 15.014 7.520 1.00 80.50 113 LEU A CA 1
ATOM 910 C C . LEU A 1 113 ? -9.043 15.784 8.799 1.00 80.50 113 LEU A C 1
ATOM 912 O O . LEU A 1 113 ? -9.876 16.676 8.763 1.00 80.50 113 LEU A O 1
ATOM 916 N N . ILE A 1 114 ? -8.342 15.500 9.900 1.00 78.88 114 ILE A N 1
ATOM 917 C CA . ILE A 1 114 ? -8.577 16.157 11.195 1.00 78.88 114 ILE A CA 1
ATOM 918 C C . ILE A 1 114 ? -8.182 17.641 11.158 1.00 78.88 114 ILE A C 1
ATOM 920 O O . ILE A 1 114 ? -8.844 18.469 11.770 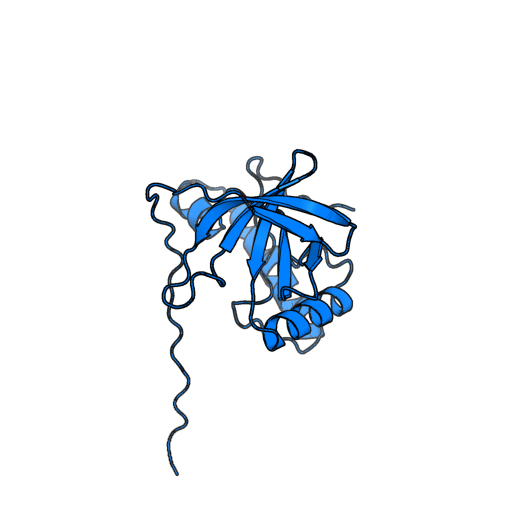1.00 78.88 114 ILE A O 1
ATOM 924 N N . GLN A 1 115 ? -7.097 17.988 10.460 1.00 81.19 115 GLN A N 1
ATOM 925 C CA . GLN A 1 115 ? -6.635 19.377 10.357 1.00 81.19 115 GLN A CA 1
ATOM 926 C C . GLN A 1 115 ? -7.560 20.248 9.504 1.00 81.19 115 GLN A C 1
ATOM 928 O O . GLN A 1 115 ? -7.749 21.418 9.824 1.00 81.19 115 GLN A O 1
ATOM 933 N N . ASN A 1 116 ? -8.110 19.692 8.422 1.00 84.31 116 ASN A N 1
ATOM 934 C CA . ASN A 1 116 ? -8.956 20.440 7.494 1.00 84.31 116 ASN A CA 1
ATOM 935 C C . ASN A 1 116 ? -10.438 20.446 7.900 1.00 84.31 116 ASN A C 1
ATOM 937 O O . ASN A 1 116 ? -11.194 21.246 7.359 1.00 84.31 116 ASN A O 1
ATOM 941 N N . ASP A 1 117 ? -10.844 19.586 8.838 1.00 85.00 117 ASP A N 1
ATOM 942 C CA . ASP A 1 117 ? -12.197 19.541 9.395 1.00 85.00 117 ASP A CA 1
ATOM 943 C C . ASP A 1 117 ? -12.157 19.489 10.938 1.00 85.00 117 ASP A C 1
ATOM 945 O O . ASP A 1 117 ? -12.225 18.415 11.547 1.00 85.00 117 ASP A O 1
ATOM 949 N N . PRO A 1 118 ? -12.031 20.651 11.608 1.00 83.06 118 PRO A N 1
ATOM 950 C CA . PRO A 1 118 ? -12.039 20.730 13.070 1.00 83.06 118 PRO A CA 1
ATOM 951 C C . PRO A 1 118 ? -13.325 20.192 13.713 1.00 83.06 118 PRO A C 1
ATOM 953 O O . PRO A 1 118 ? -13.274 19.698 14.844 1.00 83.06 118 PRO A O 1
ATOM 956 N N . GLU A 1 119 ? -14.443 20.218 12.981 1.00 89.25 119 GLU A N 1
ATOM 957 C CA . GLU A 1 119 ? -15.760 19.736 13.412 1.00 89.25 119 GLU A CA 1
ATOM 958 C C . GLU A 1 119 ? -15.987 18.253 13.076 1.00 89.25 119 GLU A C 1
ATOM 960 O O . GLU A 1 119 ? -17.064 17.713 13.334 1.00 89.25 119 GLU A O 1
ATOM 965 N N . PHE A 1 120 ? -14.958 17.557 12.568 1.00 84.69 120 PHE A N 1
ATOM 966 C CA . PHE A 1 120 ? -15.056 16.154 12.176 1.00 84.69 120 PHE A CA 1
ATOM 967 C C . PHE A 1 120 ? -15.692 15.316 13.300 1.00 84.69 120 PHE A C 1
ATOM 969 O O . PHE A 1 120 ? -15.170 15.337 14.424 1.00 84.69 120 PHE A O 1
ATOM 976 N N . PRO A 1 121 ? -16.782 14.567 13.065 1.00 88.75 121 PRO A N 1
ATOM 977 C CA . PRO A 1 121 ? -17.612 14.058 14.152 1.00 88.75 121 PRO A CA 1
ATOM 978 C C . PRO A 1 121 ? -16.844 13.196 15.161 1.00 88.75 121 PRO A C 1
ATOM 980 O O . PRO A 1 121 ? -16.094 12.285 14.801 1.00 88.75 121 PRO A O 1
ATOM 983 N N . THR A 1 122 ? -17.070 13.423 16.460 1.00 87.88 122 THR A N 1
ATOM 984 C CA . THR A 1 122 ? -16.390 12.665 17.529 1.00 87.88 122 THR A CA 1
ATOM 985 C C . THR A 1 122 ? -16.617 11.155 17.413 1.00 87.88 122 THR A C 1
ATOM 987 O O . THR A 1 122 ? -15.721 10.369 17.725 1.00 87.88 122 THR A O 1
ATOM 990 N N . LEU A 1 123 ? -17.799 10.735 16.951 1.00 89.75 123 LEU A N 1
ATOM 991 C CA . LEU A 1 123 ? -18.111 9.324 16.727 1.00 89.75 123 LEU A CA 1
ATOM 992 C C . LEU A 1 123 ? -17.205 8.700 15.653 1.00 89.75 123 LEU A C 1
ATOM 994 O O . LEU A 1 123 ? -16.677 7.609 15.864 1.00 89.75 123 LEU A O 1
ATOM 998 N N . GLU A 1 124 ? -16.962 9.410 14.552 1.00 85.81 124 GLU A N 1
ATOM 999 C CA . GLU A 1 124 ? -16.079 8.945 13.479 1.00 85.81 124 GLU A CA 1
ATOM 1000 C C . GLU A 1 124 ? -14.617 8.897 13.939 1.00 85.81 124 GLU A C 1
ATOM 1002 O O . GLU A 1 124 ? -13.924 7.909 13.695 1.00 85.81 124 GLU A O 1
ATOM 1007 N N . ARG A 1 125 ? -14.165 9.875 14.739 1.00 84.06 125 ARG A N 1
ATOM 1008 C CA . ARG A 1 125 ? -12.837 9.822 15.388 1.00 84.06 125 ARG A CA 1
ATOM 1009 C C . ARG A 1 125 ? -12.670 8.557 16.235 1.00 84.06 125 ARG A C 1
ATOM 1011 O O . ARG A 1 125 ? -11.644 7.884 16.144 1.00 84.06 125 ARG A O 1
ATOM 1018 N N . LYS A 1 126 ? -13.682 8.207 17.039 1.00 86.81 126 LYS A N 1
ATOM 1019 C CA . LYS A 1 126 ? -13.667 6.993 17.875 1.00 86.81 126 LYS A CA 1
ATOM 1020 C C . LYS A 1 126 ? -13.611 5.718 17.033 1.00 86.81 126 LYS A C 1
ATOM 1022 O O . LYS A 1 126 ? -12.857 4.812 17.380 1.00 86.81 126 LYS A O 1
ATOM 1027 N N . LYS A 1 127 ? -14.359 5.648 15.925 1.00 88.44 127 LYS A N 1
ATOM 1028 C CA . LYS A 1 127 ? -14.296 4.508 14.993 1.00 88.44 127 LYS A CA 1
ATOM 1029 C C . LYS A 1 127 ? -12.898 4.352 14.399 1.00 88.44 127 LYS A C 1
ATOM 1031 O O . LYS A 1 127 ? -12.363 3.249 14.426 1.00 88.44 127 LYS A O 1
ATOM 1036 N N . ILE A 1 128 ? -12.283 5.444 13.941 1.00 85.12 128 ILE A N 1
ATOM 1037 C CA . ILE A 1 128 ? -10.922 5.424 13.383 1.00 85.12 128 ILE A CA 1
ATOM 1038 C C . ILE A 1 128 ? -9.912 4.920 14.418 1.00 85.12 128 ILE A C 1
ATOM 1040 O O . ILE A 1 128 ? -9.104 4.042 14.111 1.00 85.12 128 ILE A O 1
ATOM 1044 N N . LEU A 1 129 ? -9.973 5.430 15.653 1.00 86.12 129 LEU A N 1
ATOM 1045 C CA . LEU A 1 129 ? -9.092 4.981 16.735 1.00 86.12 129 LEU A CA 1
ATOM 1046 C C . LEU A 1 129 ? -9.294 3.498 17.058 1.00 86.12 129 LEU A C 1
ATOM 1048 O O . LEU A 1 129 ? -8.312 2.773 17.204 1.00 86.12 129 LEU A O 1
ATOM 1052 N N . ARG A 1 130 ? -10.548 3.031 17.113 1.00 88.56 130 ARG A N 1
ATOM 1053 C CA . ARG A 1 130 ? -10.862 1.614 17.326 1.00 88.56 130 ARG A CA 1
ATOM 1054 C C . ARG A 1 130 ? -10.278 0.742 16.216 1.00 88.56 130 ARG A C 1
ATOM 1056 O O . ARG A 1 130 ? -9.540 -0.185 16.522 1.00 88.56 130 ARG A O 1
ATOM 1063 N N . HIS A 1 131 ? -10.539 1.063 14.949 1.00 86.75 131 HIS A N 1
ATOM 1064 C CA . HIS A 1 131 ? -10.019 0.287 13.818 1.00 86.75 131 HIS A CA 1
ATOM 1065 C C . HIS A 1 131 ? -8.492 0.308 13.745 1.00 86.75 131 HIS A C 1
ATOM 1067 O O . HIS A 1 131 ? -7.878 -0.710 13.439 1.00 86.75 131 HIS A O 1
ATOM 1073 N N . THR A 1 132 ? -7.868 1.431 14.103 1.00 85.44 132 THR A N 1
ATOM 1074 C CA . THR A 1 132 ? -6.407 1.519 14.224 1.00 85.44 132 THR A CA 1
ATOM 1075 C C . THR A 1 132 ? -5.891 0.602 15.336 1.00 85.44 132 THR A C 1
ATOM 1077 O O . THR A 1 132 ? -4.923 -0.123 15.127 1.00 85.44 132 THR A O 1
ATOM 1080 N N . GLY A 1 133 ? -6.545 0.585 16.502 1.00 86.75 133 GLY A N 1
ATOM 1081 C CA . GLY A 1 133 ? -6.195 -0.310 17.608 1.00 86.75 133 GLY A CA 1
ATOM 1082 C C . GLY A 1 133 ? -6.360 -1.791 17.255 1.00 86.75 133 GLY A C 1
ATOM 1083 O O . GLY A 1 133 ? -5.464 -2.583 17.532 1.00 86.75 133 GLY A O 1
ATOM 1084 N N . GLU A 1 134 ? -7.455 -2.157 16.587 1.00 89.38 134 GLU A N 1
ATOM 1085 C CA . GLU A 1 134 ? -7.695 -3.517 16.084 1.00 89.38 134 GLU A CA 1
ATOM 1086 C C . GLU A 1 134 ? -6.633 -3.937 15.057 1.00 89.38 134 GLU A C 1
ATOM 1088 O O . GLU A 1 134 ? -6.103 -5.041 15.134 1.00 89.38 134 GLU A O 1
ATOM 1093 N N . ALA A 1 135 ? -6.268 -3.044 14.132 1.00 86.12 135 ALA A N 1
ATOM 1094 C CA . ALA A 1 135 ? -5.201 -3.280 13.163 1.00 86.12 135 ALA A CA 1
ATOM 1095 C C . ALA A 1 135 ? -3.846 -3.518 13.857 1.00 86.12 135 ALA A C 1
ATOM 1097 O O . ALA A 1 135 ? -3.118 -4.442 13.508 1.00 86.12 135 ALA A O 1
ATOM 1098 N N . ILE A 1 136 ? -3.513 -2.717 14.875 1.00 85.56 136 ILE A N 1
ATOM 1099 C CA . ILE A 1 136 ? -2.285 -2.887 15.668 1.00 85.56 136 ILE A CA 1
ATOM 1100 C C . ILE A 1 136 ? -2.311 -4.208 16.443 1.00 85.56 136 ILE A C 1
ATOM 1102 O O . ILE A 1 136 ? -1.307 -4.917 16.482 1.00 85.56 136 ILE A O 1
ATOM 1106 N N . GLN A 1 137 ? -3.448 -4.564 17.041 1.00 87.94 137 GLN A N 1
ATOM 1107 C CA . GLN A 1 137 ? -3.611 -5.843 17.728 1.00 87.94 137 GLN A CA 1
ATOM 1108 C C . GLN A 1 137 ? -3.396 -7.020 16.767 1.00 87.94 137 GLN A C 1
ATOM 1110 O O . GLN A 1 137 ? -2.708 -7.978 17.119 1.00 87.94 137 GLN A O 1
ATOM 1115 N N . GLU A 1 138 ? -3.931 -6.933 15.550 1.00 86.50 138 GLU A N 1
ATOM 1116 C CA . GLU A 1 138 ? -3.740 -7.940 14.508 1.00 86.50 138 GLU A CA 1
ATOM 1117 C C . GLU A 1 138 ? -2.259 -8.088 14.134 1.00 86.50 138 GLU A C 1
ATOM 1119 O O . GLU A 1 138 ? -1.750 -9.208 14.087 1.00 86.50 138 GLU A O 1
ATOM 1124 N N . LEU A 1 139 ? -1.527 -6.978 13.990 1.00 84.19 139 LEU A N 1
ATOM 1125 C CA . LEU A 1 139 ? -0.074 -7.006 13.784 1.00 84.19 139 LEU A CA 1
ATOM 1126 C C . LEU A 1 139 ? 0.661 -7.697 14.933 1.00 84.19 139 LEU A C 1
ATOM 1128 O O . LEU A 1 139 ? 1.488 -8.584 14.707 1.00 84.19 139 LEU A O 1
ATOM 1132 N N . HIS A 1 140 ? 0.332 -7.330 16.171 1.00 84.75 140 HIS A N 1
ATOM 1133 C CA . HIS A 1 140 ? 0.960 -7.905 17.357 1.00 84.75 140 HIS A CA 1
ATOM 1134 C C . HIS A 1 140 ? 0.671 -9.405 17.496 1.00 84.75 140 HIS A C 1
ATOM 1136 O O . HIS A 1 140 ? 1.548 -10.147 17.936 1.00 84.75 140 HIS A O 1
ATOM 1142 N N . SER A 1 141 ? -0.506 -9.874 17.065 1.00 85.44 141 SER A N 1
ATOM 1143 C CA . SER A 1 141 ? -0.859 -11.303 17.078 1.00 85.44 141 SER A CA 1
ATOM 1144 C C . SER A 1 141 ? 0.065 -12.166 16.207 1.00 85.44 141 SER A C 1
ATOM 1146 O O . SER A 1 141 ? 0.203 -13.364 16.444 1.00 85.44 141 SER A O 1
ATOM 1148 N N . LYS A 1 142 ? 0.738 -11.545 15.231 1.00 82.06 142 LYS A N 1
ATOM 1149 C CA . LYS A 1 142 ? 1.721 -12.163 14.332 1.00 82.06 142 LYS A CA 1
ATOM 1150 C C . LYS A 1 142 ? 3.170 -11.832 14.707 1.00 82.06 142 LYS A C 1
ATOM 1152 O O . LYS A 1 142 ? 4.085 -12.028 13.916 1.00 82.06 142 LYS A O 1
ATOM 1157 N N . GLY A 1 143 ? 3.400 -11.275 15.898 1.00 76.38 143 GLY A N 1
ATOM 1158 C CA . GLY A 1 143 ? 4.735 -10.865 16.346 1.00 76.38 143 GLY A CA 1
ATOM 1159 C C . GLY A 1 143 ? 5.329 -9.694 15.552 1.00 76.38 143 GLY A C 1
ATOM 1160 O O . GLY A 1 143 ? 6.526 -9.425 15.656 1.00 76.38 143 GLY A O 1
ATOM 1161 N N . CYS A 1 144 ? 4.515 -8.983 14.766 1.00 73.94 144 CYS A N 1
ATOM 1162 C CA . CYS A 1 144 ? 4.951 -7.843 13.971 1.00 73.94 144 CYS A CA 1
ATOM 1163 C C . CYS A 1 144 ? 4.821 -6.547 14.780 1.00 73.94 144 CYS A C 1
ATOM 1165 O O . CYS A 1 144 ? 3.729 -6.172 15.198 1.00 73.94 144 CYS A O 1
ATOM 1167 N N . ILE A 1 145 ? 5.927 -5.820 14.956 1.00 67.44 145 ILE A N 1
ATOM 1168 C CA . ILE A 1 145 ? 5.917 -4.475 15.548 1.00 67.44 145 ILE A CA 1
ATOM 1169 C C . ILE A 1 145 ? 5.720 -3.454 14.424 1.00 67.44 145 ILE A C 1
ATOM 1171 O O . ILE A 1 145 ? 6.442 -3.465 13.425 1.00 67.44 145 ILE A O 1
ATOM 1175 N N . HIS A 1 146 ? 4.754 -2.547 14.583 1.00 59.06 146 HIS A N 1
ATOM 1176 C CA . HIS A 1 146 ? 4.519 -1.470 13.624 1.00 59.06 146 HIS A CA 1
ATOM 1177 C C . HIS A 1 146 ? 5.685 -0.463 13.641 1.00 59.06 146 HIS A C 1
ATOM 1179 O O . HIS A 1 146 ? 5.728 0.451 14.460 1.00 59.06 146 HIS A O 1
ATOM 1185 N N . ILE A 1 147 ? 6.635 -0.610 12.714 1.00 51.88 147 ILE A N 1
ATOM 1186 C CA . ILE A 1 147 ? 7.722 0.355 12.491 1.00 51.88 147 ILE A CA 1
ATOM 1187 C C . ILE A 1 147 ? 7.402 1.155 11.223 1.00 51.88 147 ILE A C 1
ATOM 1189 O O . ILE A 1 147 ? 7.979 0.895 10.174 1.00 51.88 147 ILE A O 1
ATOM 1193 N N . GLY A 1 148 ? 6.415 2.059 11.308 1.00 52.03 148 GLY A N 1
ATOM 1194 C CA . GLY A 1 148 ? 6.191 3.281 10.502 1.00 52.03 148 GLY A CA 1
ATOM 1195 C C . GLY A 1 148 ? 6.245 3.277 8.959 1.00 52.03 148 GLY A C 1
ATOM 1196 O O . GLY A 1 148 ? 5.914 4.293 8.354 1.00 52.03 148 GLY A O 1
ATOM 1197 N N . MET A 1 149 ? 6.650 2.199 8.288 1.00 46.56 149 MET A N 1
ATOM 1198 C CA . MET A 1 149 ? 6.991 2.190 6.859 1.00 46.56 149 MET A CA 1
ATOM 1199 C C . MET A 1 149 ? 6.217 1.141 6.055 1.00 46.56 149 MET A C 1
ATOM 1201 O O . MET A 1 149 ? 6.036 1.329 4.850 1.00 46.56 149 MET A O 1
ATOM 1205 N N . PHE A 1 150 ? 5.760 0.065 6.699 1.00 47.84 150 PHE A N 1
ATOM 1206 C CA . PHE A 1 150 ? 5.330 -1.143 5.986 1.00 47.84 150 PHE A CA 1
ATOM 1207 C C . PHE A 1 150 ? 3.821 -1.345 5.944 1.00 47.84 150 PHE A C 1
ATOM 1209 O O . PHE A 1 150 ? 3.334 -1.999 5.030 1.00 47.84 150 PHE A O 1
ATOM 1216 N N . ILE A 1 151 ? 3.078 -0.787 6.904 1.00 47.19 151 ILE A N 1
ATOM 1217 C CA . ILE A 1 151 ? 1.651 -1.081 7.055 1.00 47.19 151 ILE A CA 1
ATOM 1218 C C . ILE A 1 151 ? 0.938 0.181 7.504 1.00 47.19 151 ILE A C 1
ATOM 1220 O O . ILE A 1 151 ? 1.137 0.620 8.628 1.00 47.19 151 ILE A O 1
ATOM 1224 N N . GLN A 1 152 ? 0.145 0.796 6.632 1.00 49.59 152 GLN A N 1
ATOM 1225 C CA . GLN A 1 152 ? -0.693 1.926 7.032 1.00 49.59 152 GLN A CA 1
ATOM 1226 C C . GLN A 1 152 ? -2.074 1.399 7.440 1.00 49.59 152 GLN A C 1
ATOM 1228 O O . GLN A 1 152 ? -2.617 0.556 6.722 1.00 49.59 152 GLN A O 1
ATOM 1233 N N . PRO A 1 153 ? -2.662 1.857 8.559 1.00 47.69 153 PRO A N 1
ATOM 1234 C CA . PRO A 1 153 ? -4.070 1.587 8.818 1.00 47.69 153 PRO A CA 1
ATOM 1235 C C . PRO A 1 153 ? -4.907 2.210 7.692 1.00 47.69 153 PRO A C 1
ATOM 1237 O O . PRO A 1 153 ? -4.549 3.260 7.147 1.00 47.69 153 PRO A O 1
ATOM 1240 N N . VAL A 1 154 ? -5.996 1.546 7.309 1.00 51.66 154 VAL A N 1
ATOM 1241 C CA . VAL A 1 154 ? -6.952 2.101 6.341 1.00 51.66 154 VAL A CA 1
ATOM 1242 C C . VAL A 1 154 ? -7.546 3.384 6.931 1.00 51.66 154 VAL A C 1
ATOM 1244 O O . VAL A 1 154 ? -7.991 3.397 8.078 1.00 51.66 154 VAL A O 1
ATOM 1247 N N . VAL A 1 155 ? -7.531 4.475 6.163 1.00 46.78 155 VAL A N 1
ATOM 1248 C CA . VAL A 1 155 ? -8.150 5.753 6.541 1.00 46.78 155 VAL A CA 1
ATOM 1249 C C . VAL A 1 155 ? -9.144 6.161 5.454 1.00 46.78 155 VAL A C 1
ATOM 1251 O O . VAL A 1 155 ? -8.889 5.950 4.271 1.00 46.78 155 VAL A O 1
ATOM 1254 N N . ALA A 1 156 ? -10.268 6.711 5.913 1.00 40.62 156 ALA A N 1
ATOM 1255 C CA . ALA A 1 156 ? -11.535 6.952 5.228 1.00 40.62 156 ALA A CA 1
ATOM 1256 C C . ALA A 1 156 ? -11.484 7.635 3.846 1.00 40.62 156 ALA A C 1
ATOM 1258 O O . ALA A 1 156 ? -10.633 8.480 3.557 1.00 40.62 156 ALA A O 1
ATOM 1259 N N . THR A 1 157 ? -12.488 7.304 3.027 1.00 38.53 157 THR A N 1
ATOM 1260 C CA . THR A 1 157 ? -12.875 8.021 1.807 1.00 38.53 157 THR A CA 1
ATOM 1261 C C . THR A 1 157 ? -13.796 9.214 2.110 1.00 38.53 157 THR A C 1
ATOM 1263 O O . THR A 1 157 ? -14.294 9.389 3.219 1.00 38.53 157 THR A O 1
ATOM 1266 N N . HIS A 1 158 ? -13.977 10.078 1.103 1.00 40.94 158 HIS A N 1
ATOM 1267 C CA . HIS A 1 158 ? -14.628 11.403 1.154 1.00 40.94 158 HIS A CA 1
ATOM 1268 C C . HIS A 1 158 ? -16.113 11.403 1.591 1.00 40.94 158 HIS A C 1
ATOM 1270 O O . HIS A 1 158 ? -16.713 12.455 1.771 1.00 40.94 158 HIS A O 1
ATOM 1276 N N . ASP A 1 159 ? -16.726 10.240 1.738 1.00 36.34 159 ASP A N 1
ATOM 1277 C CA . ASP A 1 159 ? -18.128 10.033 2.104 1.00 36.34 159 ASP A CA 1
ATOM 1278 C C . ASP A 1 159 ? -18.317 9.623 3.574 1.00 36.34 159 ASP A C 1
ATOM 1280 O O . ASP A 1 159 ? -19.440 9.376 4.005 1.00 36.34 159 ASP A O 1
ATOM 1284 N N . GLY A 1 160 ? -17.231 9.522 4.351 1.00 41.44 160 GLY A N 1
ATOM 1285 C CA . GLY A 1 160 ? -17.291 9.000 5.717 1.00 41.44 160 GLY A CA 1
ATOM 1286 C C . GLY A 1 160 ? -17.602 7.501 5.778 1.00 41.44 160 GLY A C 1
ATOM 1287 O O . GLY A 1 160 ? -17.846 6.979 6.866 1.00 41.44 160 GLY A O 1
ATOM 1288 N N . SER A 1 161 ? -17.580 6.788 4.643 1.00 30.92 161 SER A N 1
ATOM 1289 C CA . SER A 1 161 ? -17.721 5.338 4.634 1.00 30.92 161 SER A CA 1
ATOM 1290 C C . SER A 1 161 ? -16.357 4.667 4.830 1.00 30.92 161 SER A C 1
ATOM 1292 O O . SER A 1 161 ? -15.322 5.066 4.292 1.00 30.92 161 SER A O 1
ATOM 1294 N N . LEU A 1 162 ? -16.352 3.647 5.686 1.00 41.91 162 LEU A N 1
ATOM 1295 C CA . LEU A 1 162 ? -15.260 2.693 5.820 1.00 41.91 162 LEU A CA 1
ATOM 1296 C C . LEU A 1 162 ? -15.637 1.509 4.935 1.00 41.91 162 LEU A C 1
ATOM 1298 O O . LEU A 1 162 ? -16.428 0.663 5.349 1.00 41.91 162 LEU A O 1
ATOM 1302 N N . THR A 1 163 ? -15.128 1.442 3.707 1.00 33.09 163 THR A N 1
ATOM 1303 C CA . THR A 1 163 ? -15.358 0.256 2.880 1.00 33.09 163 THR A CA 1
ATOM 1304 C C . THR A 1 163 ? -14.440 -0.868 3.348 1.00 33.09 163 THR A C 1
ATOM 1306 O O . THR A 1 163 ? -13.295 -0.977 2.909 1.00 33.09 163 THR A O 1
ATOM 1309 N N . ALA A 1 164 ? -14.961 -1.717 4.234 1.00 26.91 164 ALA A N 1
ATOM 1310 C CA . ALA A 1 164 ? -14.603 -3.126 4.223 1.00 26.91 164 ALA A CA 1
ATOM 1311 C C . ALA A 1 164 ? -15.186 -3.690 2.922 1.00 26.91 164 ALA A C 1
ATOM 1313 O O . ALA A 1 164 ? -16.404 -3.773 2.773 1.00 26.91 164 ALA A O 1
ATOM 1314 N N . THR A 1 165 ? -14.338 -3.980 1.939 1.00 24.97 165 THR A N 1
ATOM 1315 C CA . THR A 1 165 ? -14.785 -4.828 0.832 1.00 24.97 165 THR A CA 1
ATOM 1316 C C . THR A 1 165 ? -14.877 -6.243 1.393 1.00 24.97 165 THR A C 1
ATOM 1318 O O . THR A 1 165 ? -13.943 -6.704 2.049 1.00 24.97 165 THR A O 1
ATOM 1321 N N . SER A 1 166 ? -16.077 -6.820 1.279 1.00 27.31 166 SER A N 1
ATOM 1322 C CA . SER A 1 166 ? -16.413 -8.178 1.725 1.00 27.31 166 SER A CA 1
ATOM 1323 C C . SER A 1 166 ? -15.578 -9.239 1.023 1.00 27.31 166 SER A C 1
ATOM 1325 O O . SER A 1 166 ? -15.167 -8.984 -0.131 1.00 27.31 166 SER A O 1
#